Protein AF-A0A4Q0PHN5-F1 (afdb_monomer)

Solvent-accessible surface area (backbone atoms only — not comparable to full-atom values): 5322 Å² total; per-residue (Å²): 109,71,68,63,55,50,51,55,57,64,71,36,86,94,61,77,87,82,72,90,87,79,90,76,85,83,84,69,78,84,65,73,91,52,87,84,78,85,88,54,96,85,44,66,68,60,53,48,57,48,52,55,50,54,55,54,56,56,74,68,74,44,70,70,59,47,52,53,49,53,54,50,52,58,51,60,75,72,108

Mean predicted aligned error: 4.58 Å

Structure (mmCIF, N/CA/C/O backbone):
data_AF-A0A4Q0PHN5-F1
#
_entry.id   AF-A0A4Q0PHN5-F1
#
loop_
_atom_site.group_PDB
_atom_site.id
_atom_site.type_symbol
_atom_site.label_atom_id
_atom_site.label_alt_id
_atom_site.label_comp_id
_atom_site.label_asym_id
_atom_site.label_entity_id
_atom_site.label_seq_id
_atom_site.pdbx_PDB_ins_code
_atom_site.Cartn_x
_atom_site.Cartn_y
_atom_site.Cartn_z
_atom_site.occupancy
_atom_site.B_iso_or_equiv
_atom_site.auth_seq_id
_atom_site.auth_comp_id
_atom_site.auth_asym_id
_atom_site.auth_atom_id
_atom_site.pdbx_PDB_model_num
ATOM 1 N N . MET A 1 1 ? 6.474 -16.126 0.980 1.00 65.88 1 MET A N 1
ATOM 2 C CA . MET A 1 1 ? 6.837 -15.049 1.930 1.00 65.88 1 MET A CA 1
ATOM 3 C C . MET A 1 1 ? 6.918 -13.728 1.179 1.00 65.88 1 MET A C 1
ATOM 5 O O . MET A 1 1 ? 7.261 -13.761 0.000 1.00 65.88 1 MET A O 1
ATOM 9 N N . VAL A 1 2 ? 6.599 -12.603 1.832 1.00 82.44 2 VAL A N 1
ATOM 10 C CA . VAL A 1 2 ? 6.596 -11.253 1.222 1.00 82.44 2 VAL A CA 1
ATOM 11 C C . VAL A 1 2 ? 7.927 -10.944 0.531 1.00 82.44 2 VAL A C 1
ATOM 13 O O . VAL A 1 2 ? 7.920 -10.503 -0.611 1.00 82.44 2 VAL A O 1
ATOM 16 N N . ASN A 1 3 ? 9.054 -11.326 1.139 1.00 86.44 3 ASN A N 1
ATOM 17 C CA . ASN A 1 3 ? 10.391 -11.097 0.581 1.00 86.44 3 ASN A CA 1
ATOM 18 C C . ASN A 1 3 ? 10.592 -11.738 -0.797 1.00 86.44 3 ASN A C 1
ATOM 20 O O . ASN A 1 3 ? 11.166 -11.114 -1.682 1.00 86.44 3 ASN A O 1
ATOM 24 N N . THR A 1 4 ? 10.095 -12.959 -1.015 1.00 93.62 4 THR A N 1
ATOM 25 C CA . THR A 1 4 ? 10.208 -13.635 -2.318 1.00 93.62 4 THR A CA 1
ATOM 26 C C . THR A 1 4 ? 9.401 -12.916 -3.394 1.00 93.62 4 THR A C 1
ATOM 28 O O . THR A 1 4 ? 9.851 -12.807 -4.529 1.00 93.62 4 THR A O 1
ATOM 31 N N . LEU A 1 5 ? 8.203 -12.431 -3.051 1.00 92.00 5 LEU A N 1
ATOM 32 C CA . LEU A 1 5 ? 7.386 -11.659 -3.985 1.00 92.00 5 LEU A CA 1
ATOM 33 C C . LEU A 1 5 ? 8.039 -10.309 -4.285 1.00 92.00 5 LEU A C 1
ATOM 35 O O . LEU A 1 5 ? 8.088 -9.906 -5.438 1.00 92.00 5 LEU A O 1
ATOM 39 N N . PHE A 1 6 ? 8.584 -9.647 -3.266 1.00 92.88 6 PHE A N 1
ATOM 40 C CA . PHE A 1 6 ? 9.266 -8.372 -3.433 1.00 92.88 6 PHE A CA 1
ATOM 41 C C . PHE A 1 6 ? 10.507 -8.481 -4.329 1.00 92.88 6 PHE A C 1
ATOM 43 O O . PHE A 1 6 ? 10.677 -7.651 -5.212 1.00 92.88 6 PHE A O 1
ATOM 50 N N . HIS A 1 7 ? 11.310 -9.544 -4.197 1.0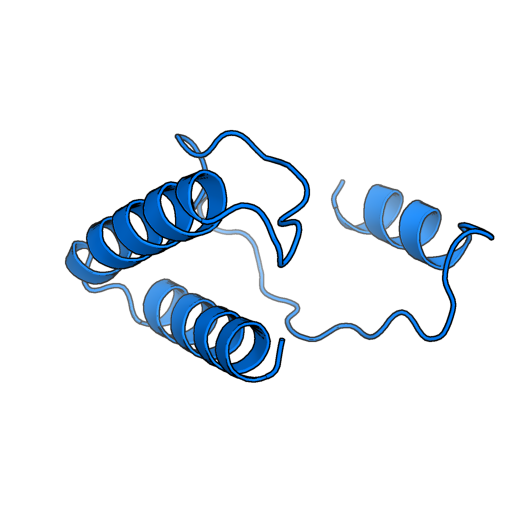0 94.19 7 HIS A N 1
ATOM 51 C CA . HIS A 1 7 ? 12.430 -9.791 -5.116 1.00 94.19 7 HIS A CA 1
ATOM 52 C C . HIS A 1 7 ? 11.959 -9.949 -6.566 1.00 94.19 7 HIS A C 1
ATOM 54 O O . HIS A 1 7 ? 12.521 -9.325 -7.457 1.00 94.19 7 HIS A O 1
ATOM 60 N N . LYS A 1 8 ? 10.870 -10.696 -6.798 1.00 95.81 8 LYS A N 1
ATOM 61 C CA . 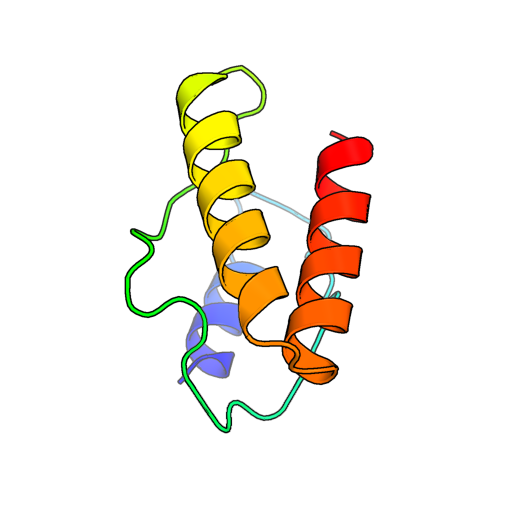LYS A 1 8 ? 10.274 -10.803 -8.140 1.00 95.81 8 LYS A CA 1
ATOM 62 C C . LYS A 1 8 ? 9.797 -9.457 -8.677 1.00 95.81 8 LYS A C 1
ATOM 64 O O . LYS A 1 8 ? 9.892 -9.229 -9.872 1.00 95.81 8 LYS A O 1
ATOM 69 N N . ILE A 1 9 ? 9.274 -8.588 -7.809 1.00 94.12 9 ILE A N 1
ATOM 70 C CA . ILE A 1 9 ? 8.898 -7.225 -8.193 1.00 94.12 9 ILE A CA 1
ATOM 71 C C . ILE A 1 9 ? 10.155 -6.439 -8.569 1.00 94.12 9 ILE A C 1
ATOM 73 O O . ILE A 1 9 ? 10.147 -5.802 -9.605 1.00 94.12 9 ILE A O 1
ATOM 77 N N . ILE A 1 10 ? 11.244 -6.496 -7.800 1.00 95.50 10 ILE A N 1
ATOM 78 C CA . ILE A 1 10 ? 12.488 -5.777 -8.134 1.00 95.50 10 ILE A CA 1
ATOM 79 C C . ILE A 1 10 ? 13.049 -6.193 -9.503 1.00 95.50 10 ILE A C 1
ATOM 81 O O . ILE A 1 10 ? 13.527 -5.337 -10.242 1.00 95.50 10 ILE A O 1
ATOM 85 N N . GLU A 1 11 ? 12.998 -7.483 -9.830 1.00 96.25 11 GLU A N 1
ATOM 86 C CA . GLU A 1 11 ? 13.558 -8.044 -11.069 1.00 96.25 11 GLU A CA 1
ATOM 87 C C . GLU A 1 11 ? 12.670 -7.848 -12.311 1.00 96.25 11 GLU A C 1
ATOM 89 O O . GLU A 1 11 ? 13.082 -8.191 -13.418 1.00 96.25 11 GLU A O 1
ATOM 94 N N . ASP A 1 12 ? 11.455 -7.327 -12.145 1.00 96.50 12 ASP A N 1
ATOM 95 C CA . ASP A 1 12 ? 10.496 -7.152 -13.234 1.00 96.50 12 ASP A CA 1
ATOM 96 C C . ASP A 1 12 ? 10.918 -6.019 -14.184 1.00 96.50 12 ASP A C 1
ATOM 98 O O . ASP A 1 12 ? 11.188 -4.895 -13.760 1.00 96.50 12 ASP A O 1
ATOM 102 N N . ASP A 1 13 ? 10.949 -6.307 -15.484 1.00 97.25 13 ASP A N 1
ATOM 103 C CA . ASP A 1 13 ? 11.447 -5.405 -16.527 1.00 97.25 13 ASP A CA 1
ATOM 104 C C . ASP A 1 13 ? 10.472 -4.272 -16.891 1.00 97.25 13 ASP A C 1
ATOM 106 O O . ASP A 1 13 ? 10.851 -3.313 -17.570 1.00 97.25 13 ASP A O 1
ATOM 110 N N . ARG A 1 14 ? 9.219 -4.344 -16.425 1.00 94.88 14 ARG A N 1
ATOM 111 C CA . ARG A 1 14 ? 8.175 -3.350 -16.720 1.00 94.88 14 ARG A CA 1
ATOM 112 C C . ARG A 1 14 ? 8.327 -2.056 -15.923 1.00 94.88 14 ARG A C 1
ATOM 114 O O . ARG A 1 14 ? 7.649 -1.075 -16.237 1.00 94.88 14 ARG A O 1
ATOM 121 N N . HIS A 1 15 ? 9.194 -2.018 -14.913 1.00 93.56 15 HIS A N 1
ATOM 122 C CA . HIS A 1 15 ? 9.457 -0.823 -14.109 1.00 93.56 15 HIS A CA 1
ATOM 123 C C . HIS A 1 15 ? 10.922 -0.733 -13.676 1.00 93.56 15 HIS A C 1
ATOM 125 O O . HIS A 1 15 ? 11.701 -1.669 -13.796 1.00 93.56 15 HIS A O 1
ATOM 131 N N . THR A 1 16 ? 11.312 0.430 -13.161 1.00 94.50 16 THR A N 1
ATOM 132 C CA . THR A 1 16 ? 12.659 0.684 -12.635 1.00 94.50 16 THR A CA 1
ATOM 133 C C . THR A 1 16 ? 12.568 1.453 -11.319 1.00 94.50 16 THR A C 1
ATOM 135 O O . THR A 1 16 ? 11.522 2.010 -10.989 1.00 94.50 16 THR A O 1
ATOM 138 N N . ASN A 1 17 ? 13.668 1.498 -10.561 1.00 93.50 17 ASN A N 1
ATOM 139 C CA . ASN A 1 17 ? 13.785 2.282 -9.323 1.00 93.50 17 ASN A CA 1
ATOM 140 C C . ASN A 1 17 ? 12.787 1.887 -8.214 1.00 93.50 17 ASN A C 1
ATOM 142 O O . ASN A 1 17 ? 12.289 2.740 -7.475 1.00 93.50 17 ASN A O 1
ATOM 146 N N . VAL A 1 18 ? 12.506 0.587 -8.076 1.00 93.06 18 VAL A N 1
ATOM 147 C CA . VAL A 1 18 ? 11.681 0.061 -6.977 1.00 93.06 18 VAL A CA 1
ATOM 148 C C . VAL A 1 18 ? 12.314 0.446 -5.640 1.00 93.06 18 VAL A C 1
ATOM 150 O O . VAL A 1 18 ? 13.452 0.083 -5.356 1.00 93.06 18 VAL A O 1
ATOM 153 N N . THR A 1 19 ? 11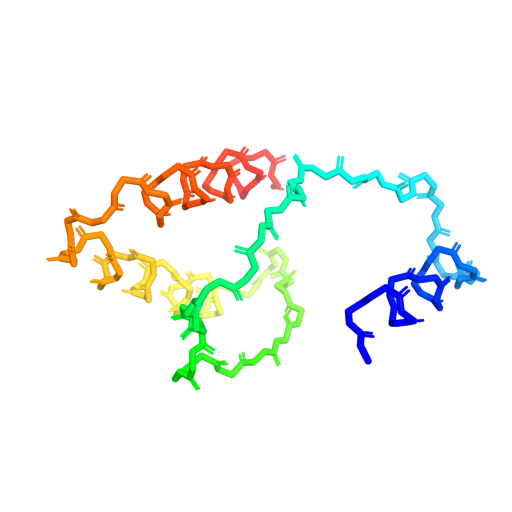.570 1.189 -4.822 1.00 90.19 19 THR A N 1
ATOM 154 C CA . THR A 1 19 ? 12.034 1.704 -3.529 1.00 90.19 19 THR A CA 1
ATOM 155 C C . THR A 1 19 ? 11.155 1.156 -2.413 1.00 90.19 19 THR A C 1
ATOM 157 O O . THR A 1 19 ? 9.928 1.222 -2.496 1.00 90.19 19 THR A O 1
ATOM 160 N N . VAL A 1 20 ? 11.775 0.626 -1.357 1.00 91.00 20 VAL A N 1
ATOM 161 C CA . VAL A 1 20 ? 11.060 0.236 -0.135 1.00 91.00 20 VAL A CA 1
ATOM 162 C C . VAL A 1 20 ? 10.648 1.502 0.607 1.00 91.00 20 VAL A C 1
ATOM 164 O O . VAL A 1 20 ? 11.494 2.325 0.942 1.00 91.00 20 VAL A O 1
ATOM 167 N N . ILE A 1 21 ? 9.348 1.657 0.857 1.00 88.88 21 ILE A N 1
ATOM 168 C CA . ILE A 1 21 ? 8.808 2.807 1.596 1.00 88.88 21 ILE A CA 1
ATOM 169 C C . ILE A 1 21 ? 8.599 2.455 3.074 1.00 88.88 21 ILE A C 1
ATOM 171 O O . ILE A 1 21 ? 8.862 3.277 3.945 1.00 88.88 21 ILE A O 1
ATOM 175 N N . VAL A 1 22 ? 8.142 1.230 3.356 1.00 86.38 22 VAL A N 1
ATOM 176 C CA . VAL A 1 22 ? 7.884 0.720 4.709 1.00 86.38 22 VAL A CA 1
ATOM 177 C C . VAL A 1 22 ? 8.263 -0.754 4.765 1.00 86.38 22 VAL A C 1
ATOM 179 O O . VAL A 1 22 ? 7.874 -1.526 3.889 1.00 86.38 22 VAL A O 1
ATOM 182 N N . GLU A 1 23 ? 8.976 -1.143 5.818 1.00 86.50 23 GLU A N 1
ATOM 183 C CA . GLU A 1 23 ? 9.235 -2.535 6.175 1.00 86.50 23 GLU A CA 1
ATOM 184 C C . GLU A 1 23 ? 8.938 -2.716 7.665 1.00 86.50 2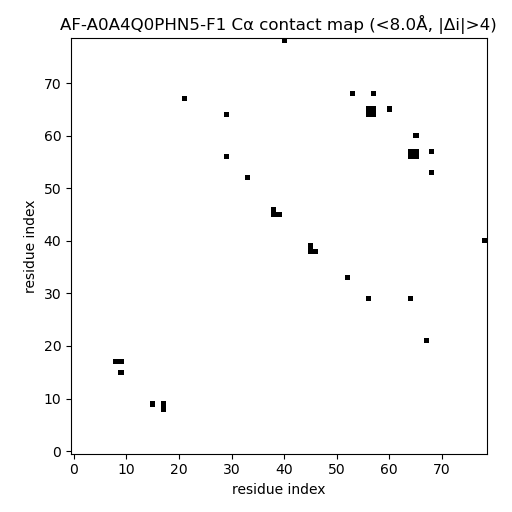3 GLU A C 1
ATOM 186 O O . GLU A 1 23 ? 9.705 -2.282 8.520 1.00 86.50 23 GLU A O 1
ATOM 191 N N . ASN A 1 24 ? 7.805 -3.353 7.963 1.00 80.62 24 ASN A N 1
ATOM 192 C CA . ASN A 1 24 ? 7.359 -3.622 9.326 1.00 80.62 24 ASN A CA 1
ATOM 193 C C . ASN A 1 24 ? 7.141 -5.122 9.523 1.00 80.62 24 ASN A C 1
ATOM 195 O O . ASN A 1 24 ? 6.861 -5.873 8.581 1.00 80.62 24 ASN A O 1
ATOM 199 N N . LYS A 1 25 ? 7.224 -5.562 10.778 1.00 81.88 25 LYS A N 1
ATOM 200 C CA . LYS A 1 25 ? 6.859 -6.925 11.149 1.00 81.88 25 LYS A CA 1
ATOM 201 C C . LYS A 1 25 ? 5.345 -7.091 11.005 1.00 81.88 25 LYS A C 1
ATOM 203 O O . LYS A 1 25 ? 4.573 -6.339 11.580 1.00 81.88 25 LYS A O 1
ATOM 208 N N . ILE A 1 26 ? 4.912 -8.110 10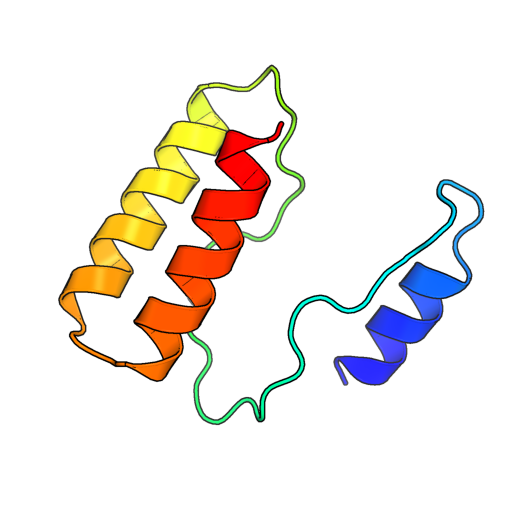.265 1.00 77.50 26 I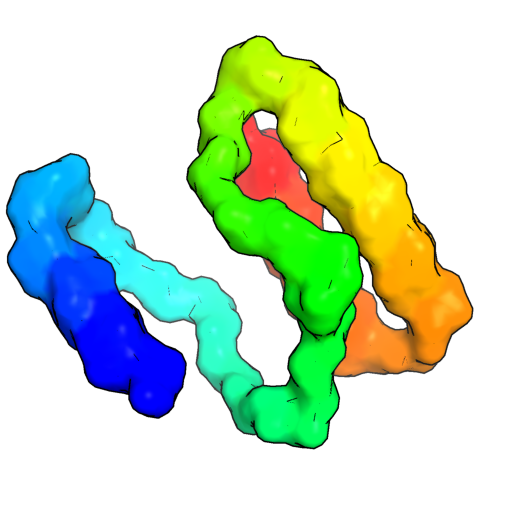LE A N 1
ATOM 209 C CA . ILE A 1 26 ? 3.484 -8.397 10.095 1.00 77.50 26 ILE A CA 1
ATOM 210 C C . ILE A 1 26 ? 3.002 -9.190 11.312 1.00 77.50 26 ILE A C 1
ATOM 212 O O . ILE A 1 26 ? 3.115 -10.415 11.339 1.00 77.50 26 ILE A O 1
ATOM 216 N N . GLU A 1 27 ? 2.487 -8.496 12.326 1.00 80.06 27 GLU A N 1
ATOM 217 C CA . GLU A 1 27 ? 1.867 -9.146 13.489 1.00 80.06 27 GLU A CA 1
ATOM 218 C C . GLU A 1 27 ? 0.411 -9.533 13.200 1.00 80.06 27 GLU A C 1
ATOM 220 O O . GLU A 1 27 ? -0.025 -10.639 13.528 1.00 80.06 27 GLU A O 1
ATOM 225 N N . HIS A 1 28 ? -0.313 -8.666 12.484 1.00 79.31 28 HIS A N 1
ATOM 226 C CA . HIS A 1 28 ? -1.703 -8.874 12.089 1.00 79.31 28 HIS A CA 1
ATOM 227 C C . HIS A 1 28 ? -1.947 -8.450 10.636 1.00 79.31 28 HIS A C 1
ATOM 229 O O . HIS A 1 28 ? -1.359 -7.492 10.132 1.00 79.31 28 HIS A O 1
ATOM 235 N N . ARG A 1 29 ? -2.832 -9.168 9.933 1.00 84.19 29 ARG A N 1
ATOM 236 C CA . ARG A 1 29 ? -3.166 -8.868 8.535 1.00 84.19 29 ARG A CA 1
ATOM 237 C C . ARG A 1 29 ? -4.249 -7.793 8.467 1.00 84.19 29 ARG A C 1
ATOM 239 O O . ARG A 1 29 ? -5.431 -8.092 8.584 1.00 84.19 29 ARG A O 1
ATOM 246 N N . VAL A 1 30 ? -3.814 -6.555 8.252 1.00 83.81 30 VAL A N 1
ATOM 247 C CA . VAL A 1 30 ? -4.666 -5.352 8.239 1.00 83.81 30 VAL A CA 1
ATOM 248 C C . VAL A 1 30 ? -5.608 -5.306 7.029 1.00 83.81 30 VAL A C 1
ATOM 250 O O . VAL A 1 30 ? -6.748 -4.889 7.154 1.00 83.81 30 VAL A O 1
ATOM 253 N N . PHE A 1 31 ? -5.161 -5.791 5.867 1.00 86.38 31 PHE A N 1
ATOM 254 C CA . PHE A 1 31 ? -5.919 -5.775 4.605 1.00 86.38 31 PHE A CA 1
ATOM 255 C C . PHE A 1 31 ? -6.610 -7.117 4.313 1.00 86.38 31 PHE A C 1
ATOM 257 O O . PHE A 1 31 ? -6.541 -7.631 3.198 1.00 86.38 31 PHE A O 1
ATOM 264 N N . ASN A 1 32 ? -7.210 -7.750 5.325 1.00 84.69 32 ASN A N 1
ATOM 265 C CA . ASN A 1 32 ? -7.829 -9.072 5.157 1.00 84.69 32 ASN A CA 1
ATOM 266 C C . ASN A 1 32 ? -9.067 -9.050 4.250 1.00 84.69 32 ASN A C 1
ATOM 268 O O . ASN A 1 32 ? -9.232 -9.960 3.440 1.00 84.69 32 ASN A O 1
ATOM 272 N N . ASP A 1 33 ? -9.868 -7.991 4.355 1.00 83.94 33 ASP A N 1
ATOM 273 C CA . ASP A 1 33 ? -11.138 -7.831 3.633 1.00 83.94 33 ASP A CA 1
ATOM 274 C C . ASP A 1 33 ? -11.013 -6.902 2.416 1.00 83.94 33 ASP A C 1
ATOM 276 O O . ASP A 1 33 ? -12.006 -6.485 1.820 1.00 83.94 33 ASP A O 1
ATOM 280 N N . TYR A 1 34 ? -9.778 -6.557 2.044 1.00 85.06 34 TYR A N 1
ATOM 281 C CA . TYR A 1 34 ? -9.495 -5.712 0.895 1.00 85.06 34 TYR A CA 1
ATOM 282 C C . TYR A 1 34 ? -9.011 -6.554 -0.282 1.00 85.06 34 TYR A C 1
ATOM 284 O O . TYR A 1 34 ? -7.957 -7.192 -0.233 1.00 85.06 34 TYR A O 1
ATOM 292 N N . GLU A 1 35 ? -9.770 -6.530 -1.375 1.00 83.75 35 GLU A N 1
ATOM 293 C CA . GLU A 1 35 ? -9.349 -7.147 -2.630 1.00 83.75 35 GLU A CA 1
ATOM 294 C C . GLU A 1 35 ? -8.131 -6.406 -3.195 1.00 83.75 35 GLU A C 1
ATOM 296 O O . GLU A 1 35 ? -8.226 -5.260 -3.640 1.00 83.75 35 GLU A O 1
ATOM 301 N N . SER A 1 36 ? -6.974 -7.069 -3.174 1.00 74.69 36 SER A N 1
ATOM 302 C CA . SER A 1 36 ? -5.723 -6.524 -3.699 1.00 74.69 36 SER A CA 1
ATOM 303 C C . SER A 1 36 ? -5.802 -6.280 -5.209 1.00 74.69 36 SER A C 1
ATOM 305 O O . SER A 1 36 ? -6.223 -7.165 -5.954 1.00 74.69 36 SER A O 1
ATOM 307 N N . GLY A 1 37 ? -5.310 -5.129 -5.669 1.00 77.75 37 GLY A N 1
ATOM 308 C CA . GLY A 1 37 ? -5.248 -4.770 -7.085 1.00 77.75 37 GLY A CA 1
ATOM 309 C C . GLY A 1 37 ? -4.407 -3.518 -7.332 1.00 77.75 37 GLY A C 1
ATOM 310 O O . GLY A 1 37 ? -3.900 -2.903 -6.393 1.00 77.75 37 GLY A O 1
ATOM 311 N N . PHE A 1 38 ? -4.250 -3.149 -8.604 1.00 78.12 38 PHE A N 1
ATOM 312 C CA . PHE A 1 38 ? -3.551 -1.925 -8.996 1.00 78.12 38 PHE A CA 1
ATOM 313 C C . PHE A 1 38 ? -4.490 -0.724 -8.945 1.00 78.12 38 PHE A C 1
ATOM 315 O O . PHE A 1 38 ? -5.527 -0.719 -9.603 1.00 78.12 38 PHE A O 1
ATOM 322 N N . LEU A 1 39 ? -4.080 0.328 -8.240 1.00 80.62 39 LEU A N 1
ATOM 323 C CA . LEU A 1 39 ? -4.752 1.622 -8.299 1.00 80.62 39 LEU A CA 1
ATOM 324 C C . LEU A 1 39 ? -4.320 2.351 -9.569 1.00 80.62 39 LEU A C 1
ATOM 326 O O . LEU A 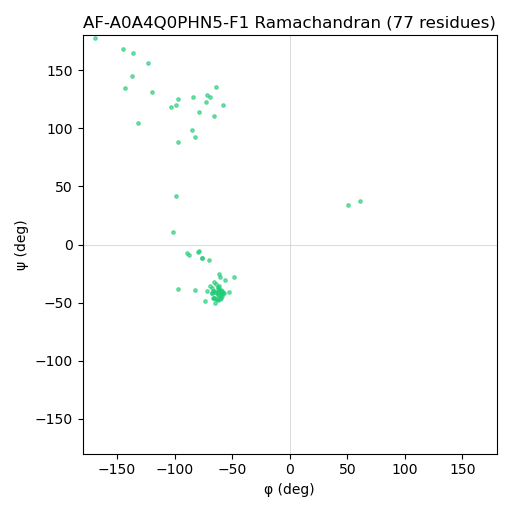1 39 ? -3.157 2.721 -9.725 1.00 80.62 39 LEU A O 1
ATOM 330 N N . VAL A 1 40 ? -5.263 2.551 -10.484 1.00 79.12 40 VAL A N 1
ATOM 331 C CA . VAL A 1 40 ? -5.035 3.317 -11.711 1.00 79.12 40 VAL A CA 1
ATOM 332 C C . VAL A 1 40 ? -5.531 4.751 -11.485 1.00 79.12 40 VAL A C 1
ATOM 334 O O . VAL A 1 40 ? -6.719 4.910 -11.202 1.00 79.12 40 VAL A O 1
ATOM 337 N N . PRO A 1 41 ? -4.702 5.800 -11.688 1.00 70.56 41 PRO A N 1
ATOM 338 C CA . PRO A 1 41 ? -5.045 7.209 -11.421 1.00 70.56 41 PRO A CA 1
ATOM 339 C C . PRO A 1 41 ? -6.390 7.699 -11.969 1.00 70.56 41 PRO A C 1
ATOM 341 O O . PRO A 1 41 ? -7.018 8.601 -11.424 1.00 70.56 41 PRO A O 1
ATOM 344 N N . LYS A 1 42 ? -6.861 7.098 -13.062 1.00 76.81 42 LYS A N 1
ATOM 345 C CA . LYS A 1 42 ? -8.092 7.504 -13.748 1.00 76.81 42 LYS A CA 1
ATOM 346 C C . LYS A 1 42 ? -9.358 6.836 -13.199 1.00 76.81 42 LYS A C 1
ATOM 348 O O . LYS A 1 42 ? -10.455 7.235 -13.589 1.00 76.81 42 LYS A O 1
ATOM 353 N N . ASP A 1 43 ? -9.240 5.849 -12.311 1.00 83.69 43 ASP A N 1
ATOM 354 C CA . ASP A 1 43 ? -10.381 5.095 -11.790 1.00 83.69 43 ASP A CA 1
ATOM 355 C C . ASP A 1 43 ? -10.861 5.624 -10.432 1.00 83.69 43 ASP A C 1
ATOM 357 O O . ASP A 1 43 ? -10.493 5.138 -9.361 1.00 83.69 43 ASP A O 1
ATOM 361 N N . LYS A 1 44 ? -11.764 6.608 -10.488 1.00 83.56 44 LYS A N 1
ATOM 362 C CA . LYS A 1 44 ? -12.376 7.217 -9.297 1.00 83.56 44 LYS A CA 1
ATOM 363 C C . LYS A 1 44 ? -13.068 6.207 -8.374 1.00 83.56 44 LYS A C 1
ATOM 365 O O . LYS A 1 44 ? -13.116 6.442 -7.170 1.00 83.56 44 LYS A O 1
ATOM 370 N N . LYS A 1 45 ? -13.616 5.104 -8.904 1.00 86.62 45 LYS A N 1
ATOM 371 C CA . LYS A 1 45 ? -14.321 4.109 -8.079 1.00 86.62 45 LYS A CA 1
ATOM 372 C C . LYS A 1 45 ? -13.341 3.320 -7.219 1.00 86.62 45 LYS A C 1
ATOM 374 O O . LYS A 1 45 ? -13.632 3.068 -6.053 1.00 86.62 45 LYS A O 1
ATOM 379 N N . GLN A 1 46 ? -12.183 2.968 -7.775 1.00 85.50 46 GLN A N 1
ATOM 380 C CA . GLN A 1 46 ? -11.133 2.285 -7.019 1.00 85.50 46 GLN A CA 1
ATOM 381 C C . GLN A 1 46 ? -10.549 3.177 -5.919 1.00 85.50 46 GLN A C 1
ATOM 383 O O . GLN A 1 46 ? -10.374 2.705 -4.798 1.00 85.50 46 GLN A O 1
ATOM 388 N N . TYR A 1 47 ? -10.344 4.471 -6.191 1.00 86.38 47 TYR A N 1
ATOM 389 C CA . TYR A 1 47 ? -9.931 5.424 -5.154 1.00 86.38 47 TYR A CA 1
ATOM 390 C C . TYR A 1 47 ? -10.950 5.546 -4.027 1.00 86.38 47 TYR A C 1
ATOM 392 O O . TYR A 1 47 ? -10.563 5.541 -2.863 1.00 86.38 47 TYR A O 1
ATOM 400 N N . GLN A 1 48 ? -12.242 5.619 -4.356 1.00 88.25 48 GLN A N 1
ATOM 401 C CA . GLN A 1 48 ? -13.277 5.679 -3.329 1.00 88.25 48 GLN A CA 1
ATOM 402 C C . GLN A 1 48 ? -13.269 4.413 -2.462 1.00 88.25 48 GLN A C 1
ATOM 404 O O . GLN A 1 48 ? -13.219 4.525 -1.244 1.00 88.25 48 GLN A O 1
ATOM 409 N N . LYS A 1 49 ? -13.214 3.221 -3.078 1.00 89.19 49 LYS A N 1
ATOM 410 C CA . LYS A 1 49 ? -13.152 1.939 -2.351 1.00 89.19 49 LYS A CA 1
ATOM 411 C C . LYS A 1 49 ? -11.954 1.880 -1.399 1.00 89.19 49 LYS A C 1
ATOM 413 O O . LYS A 1 49 ? -12.094 1.412 -0.272 1.00 89.19 49 LYS A O 1
ATOM 418 N N . LEU A 1 50 ? -10.788 2.357 -1.836 1.00 89.12 50 LEU A N 1
ATOM 419 C CA . LEU A 1 50 ? -9.608 2.444 -0.981 1.00 89.12 50 LEU A CA 1
ATOM 420 C C . LEU A 1 50 ? -9.812 3.436 0.166 1.00 89.12 50 LEU A C 1
ATOM 422 O O . LEU A 1 50 ? -9.579 3.077 1.312 1.00 89.12 50 LEU A O 1
ATOM 426 N N . ASN A 1 51 ? -10.257 4.659 -0.123 1.00 90.12 51 ASN A N 1
ATOM 427 C CA . ASN A 1 51 ? -10.455 5.694 0.893 1.00 90.12 51 ASN A CA 1
ATOM 428 C C . ASN A 1 51 ? 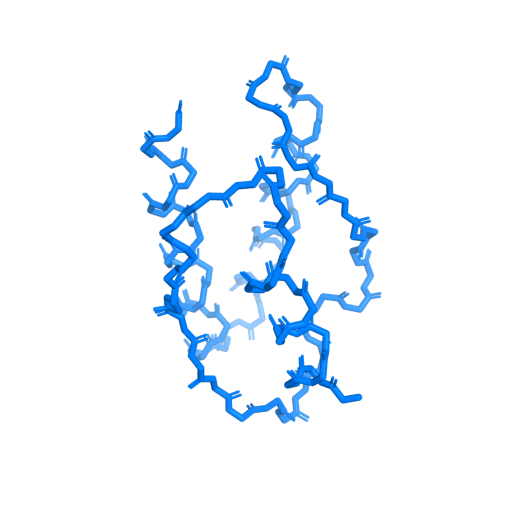-11.475 5.272 1.955 1.00 90.12 51 ASN A C 1
ATOM 430 O O . ASN A 1 51 ? -11.248 5.507 3.142 1.00 90.12 51 ASN A O 1
ATOM 434 N N . ASP A 1 52 ? -12.558 4.609 1.549 1.00 91.69 52 ASP A N 1
ATOM 435 C CA . ASP A 1 52 ? -13.555 4.054 2.466 1.00 91.69 52 ASP A CA 1
ATOM 436 C C . ASP A 1 52 ? -12.917 2.995 3.377 1.00 91.69 52 ASP A C 1
ATOM 438 O O . ASP A 1 52 ? -13.120 3.007 4.592 1.00 91.69 52 ASP A O 1
ATOM 442 N N . TYR A 1 53 ? -12.079 2.120 2.811 1.00 92.00 53 TYR A N 1
ATOM 443 C CA . TYR A 1 53 ? -11.377 1.088 3.571 1.00 92.00 53 TYR A CA 1
ATOM 444 C C . TYR A 1 53 ? -10.351 1.668 4.552 1.00 92.00 53 TYR A C 1
ATOM 446 O O . TYR A 1 53 ? -10.321 1.283 5.719 1.00 92.00 53 TYR A O 1
ATOM 454 N N . LEU A 1 54 ? -9.533 2.629 4.115 1.00 91.75 54 LEU A N 1
ATOM 455 C CA . LEU A 1 54 ? -8.568 3.311 4.982 1.00 91.75 54 LEU A CA 1
ATOM 456 C C . LEU A 1 54 ? -9.284 4.072 6.107 1.00 91.75 54 LEU A C 1
ATOM 458 O O . LEU A 1 54 ? -8.828 4.057 7.248 1.00 91.75 54 LEU A O 1
ATOM 462 N N . SER A 1 55 ? -10.435 4.680 5.811 1.00 92.56 55 SER A N 1
ATOM 463 C CA . SER A 1 55 ? -11.263 5.359 6.814 1.00 92.56 55 SER A CA 1
ATOM 464 C C . SER A 1 55 ? -11.827 4.381 7.845 1.00 92.56 55 SER A C 1
ATOM 466 O O . SER A 1 55 ? -11.801 4.683 9.034 1.00 92.56 55 SER A O 1
ATOM 468 N N . TYR A 1 56 ? -12.276 3.195 7.417 1.00 92.12 56 TYR A N 1
ATOM 469 C CA . TYR A 1 56 ? -12.683 2.117 8.323 1.00 92.12 56 TYR A CA 1
ATOM 470 C C . TYR A 1 56 ? -11.536 1.674 9.240 1.00 92.12 56 TYR A C 1
ATOM 472 O O . TYR A 1 56 ? -11.722 1.567 10.449 1.00 92.12 56 TYR A O 1
ATOM 480 N N . LEU A 1 57 ? -10.336 1.472 8.691 1.00 90.12 57 LEU A N 1
ATOM 481 C CA . LEU A 1 57 ? -9.176 1.051 9.477 1.00 90.12 57 LEU A CA 1
ATOM 482 C C . LEU A 1 57 ? -8.751 2.087 10.527 1.00 90.12 57 LEU A C 1
ATOM 484 O O . LEU A 1 57 ? -8.335 1.699 11.616 1.00 90.12 57 LEU A O 1
ATOM 488 N N . LYS A 1 58 ? -8.892 3.390 10.245 1.00 90.69 58 LYS A N 1
ATOM 489 C CA . LYS A 1 58 ? -8.613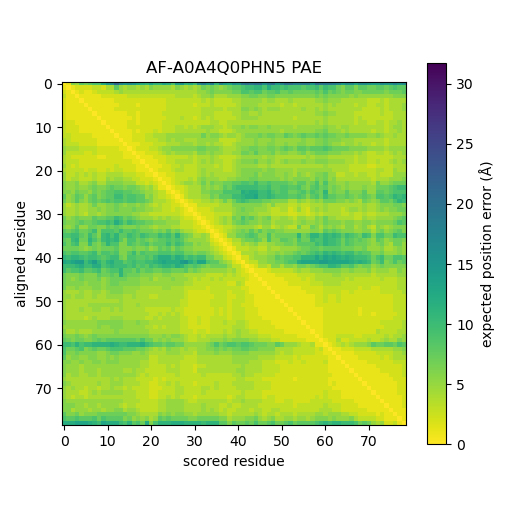 4.463 11.220 1.00 90.69 58 LYS A CA 1
ATOM 490 C C . LYS A 1 58 ? -9.498 4.377 12.470 1.00 90.69 58 LYS A C 1
ATOM 492 O O . LYS A 1 58 ? -9.061 4.778 13.545 1.00 90.69 58 LYS A O 1
ATOM 497 N N . LEU A 1 59 ? -10.709 3.819 12.358 1.00 90.81 59 LEU A N 1
ATOM 498 C CA . LEU A 1 59 ? -11.616 3.612 13.498 1.00 90.81 59 LEU A CA 1
ATOM 499 C C . LEU A 1 59 ? -11.127 2.528 14.469 1.00 90.81 59 LEU A C 1
ATOM 501 O O . LEU A 1 59 ? -11.663 2.416 15.565 1.00 90.81 59 LEU A O 1
ATOM 505 N N . LEU A 1 60 ? -10.133 1.722 14.079 1.00 86.94 60 LEU A N 1
ATOM 506 C CA . LEU A 1 60 ? -9.543 0.695 14.942 1.00 86.94 60 LEU A CA 1
ATOM 507 C C . LEU A 1 60 ? -8.543 1.271 15.960 1.00 86.94 60 LEU A C 1
ATOM 509 O O . LEU A 1 60 ? -8.038 0.510 16.781 1.00 86.94 60 LEU A O 1
ATOM 513 N N . GLU A 1 61 ? -8.236 2.574 15.885 1.00 83.25 61 GLU A N 1
ATOM 514 C CA . GLU A 1 61 ? -7.367 3.309 16.824 1.00 83.25 61 GLU A CA 1
ATOM 515 C C . GLU A 1 61 ? -6.006 2.633 17.089 1.00 83.25 61 GLU A C 1
ATOM 517 O O . GLU A 1 61 ? -5.449 2.698 18.181 1.00 83.25 61 GLU A O 1
ATOM 522 N N . ASN A 1 62 ? -5.445 1.975 16.071 1.00 86.94 62 ASN A N 1
ATOM 523 C CA . ASN A 1 62 ? -4.138 1.329 16.149 1.00 86.94 62 ASN A CA 1
ATOM 524 C C . ASN A 1 62 ? -3.055 2.232 15.535 1.00 86.94 62 ASN A C 1
ATOM 526 O O . ASN A 1 62 ? -3.105 2.550 14.346 1.00 86.94 62 ASN A O 1
ATOM 530 N N . ASP A 1 63 ? -2.056 2.610 16.334 1.00 87.31 63 ASP A N 1
ATOM 531 C CA . ASP A 1 63 ? -1.005 3.557 15.935 1.00 87.31 63 ASP A CA 1
ATOM 532 C C . ASP A 1 63 ? -0.160 3.083 14.742 1.00 87.31 63 ASP A C 1
ATOM 534 O O . ASP A 1 63 ? 0.172 3.876 13.857 1.00 87.31 63 ASP A O 1
ATOM 538 N N . GLU A 1 64 ? 0.165 1.790 14.671 1.00 83.56 64 GLU A N 1
ATOM 539 C CA . GLU A 1 64 ? 0.951 1.226 13.567 1.00 83.56 64 GLU A CA 1
ATOM 540 C C . GLU A 1 64 ? 0.162 1.255 12.250 1.00 83.56 64 GLU A C 1
ATOM 542 O O . GLU A 1 64 ? 0.686 1.633 11.192 1.00 83.56 64 GLU A O 1
ATOM 547 N N . ILE A 1 65 ? -1.127 0.913 12.326 1.00 86.50 65 ILE A N 1
ATOM 548 C CA . ILE A 1 65 ? -2.060 1.009 11.203 1.00 86.50 65 ILE A CA 1
ATOM 549 C C . ILE A 1 65 ? -2.184 2.471 10.764 1.00 86.50 65 ILE A C 1
ATOM 551 O O . ILE A 1 65 ? -2.028 2.766 9.581 1.00 86.50 65 ILE A O 1
ATOM 555 N N . ASN A 1 66 ? -2.375 3.401 11.700 1.00 89.25 66 ASN A N 1
ATOM 556 C CA . ASN A 1 66 ? -2.512 4.828 11.406 1.00 89.25 66 ASN A CA 1
ATOM 557 C C . ASN A 1 66 ? -1.264 5.420 10.734 1.00 89.25 66 ASN A C 1
ATOM 559 O O . ASN A 1 66 ? -1.387 6.206 9.788 1.00 89.25 66 ASN A O 1
ATOM 563 N N . ASN A 1 67 ? -0.065 5.014 11.160 1.00 88.44 67 ASN A N 1
ATOM 564 C CA . ASN A 1 67 ? 1.182 5.423 10.513 1.00 88.44 67 ASN A CA 1
ATOM 565 C C . ASN A 1 67 ? 1.264 4.893 9.071 1.00 88.44 67 ASN A C 1
ATOM 567 O O . ASN A 1 67 ? 1.520 5.649 8.132 1.00 88.44 67 ASN A O 1
ATOM 571 N N . THR A 1 68 ? 0.952 3.609 8.875 1.00 88.19 68 THR A N 1
ATOM 572 C CA . THR A 1 68 ? 0.918 2.986 7.542 1.00 88.19 68 THR A CA 1
ATOM 573 C C . THR A 1 68 ? -0.074 3.695 6.615 1.00 88.19 68 THR A C 1
ATOM 575 O O . THR A 1 68 ? 0.257 4.003 5.469 1.00 88.19 68 THR A O 1
ATOM 578 N N . ILE A 1 69 ? -1.274 4.016 7.111 1.00 90.88 69 ILE A N 1
ATOM 579 C CA . ILE A 1 69 ? -2.296 4.738 6.343 1.00 90.88 69 ILE A CA 1
ATOM 580 C C . ILE A 1 69 ? -1.814 6.145 5.972 1.00 90.88 69 ILE A C 1
ATOM 582 O O . ILE A 1 69 ? -1.975 6.554 4.825 1.00 90.88 69 ILE A O 1
ATOM 586 N N . SER A 1 70 ? -1.164 6.859 6.892 1.00 91.56 70 SER A N 1
ATOM 587 C CA . SER A 1 70 ? -0.652 8.216 6.640 1.00 91.56 70 SER A CA 1
ATOM 588 C C . SER A 1 70 ? 0.401 8.246 5.522 1.00 91.56 70 SER A C 1
ATOM 590 O O . SER A 1 70 ? 0.427 9.168 4.699 1.00 91.56 70 SER A O 1
ATOM 592 N N . ILE A 1 71 ? 1.249 7.215 5.448 1.00 90.81 71 ILE A N 1
ATOM 593 C CA . ILE A 1 71 ? 2.222 7.045 4.360 1.00 90.81 71 ILE A CA 1
ATOM 594 C C . ILE A 1 71 ? 1.503 6.796 3.029 1.00 90.81 71 ILE A C 1
ATOM 596 O O . ILE A 1 71 ? 1.830 7.442 2.032 1.00 90.81 71 ILE A O 1
ATOM 600 N N . LEU A 1 72 ? 0.501 5.909 3.008 1.00 89.00 72 LEU A N 1
ATOM 601 C CA . LEU A 1 72 ? -0.289 5.622 1.805 1.00 89.00 72 LEU A CA 1
ATOM 602 C C . LEU A 1 72 ? -1.019 6.867 1.288 1.00 89.00 72 LEU A C 1
ATOM 604 O O . LEU A 1 72 ? -0.925 7.177 0.102 1.00 89.00 72 LEU A O 1
ATOM 608 N N . GLU A 1 73 ? -1.684 7.616 2.167 1.00 90.62 73 GLU A N 1
ATOM 609 C CA . GLU A 1 73 ? -2.373 8.865 1.818 1.00 90.62 73 GLU A CA 1
ATOM 610 C C . GLU A 1 73 ? -1.401 9.903 1.241 1.00 90.62 73 GLU A C 1
ATOM 612 O O . GLU A 1 73 ? -1.711 10.559 0.247 1.00 90.62 73 GLU A O 1
ATOM 617 N N . SER A 1 74 ? -0.189 9.996 1.795 1.00 90.06 74 SER A N 1
ATOM 618 C CA . SER A 1 74 ? 0.857 10.897 1.297 1.00 90.06 74 SER A CA 1
ATOM 619 C C . SER A 1 74 ? 1.363 10.523 -0.101 1.00 90.06 74 SER A C 1
ATOM 621 O O . SER A 1 74 ? 1.752 11.406 -0.866 1.00 90.06 74 SER A O 1
ATOM 623 N N . ILE A 1 75 ? 1.385 9.230 -0.443 1.00 87.44 75 ILE A N 1
ATOM 624 C CA . ILE A 1 75 ? 1.734 8.752 -1.789 1.00 87.44 75 ILE A CA 1
ATOM 625 C C . ILE A 1 75 ? 0.591 9.052 -2.754 1.00 87.44 75 ILE A C 1
ATOM 627 O O . ILE A 1 75 ? 0.830 9.633 -3.807 1.00 87.44 75 ILE A O 1
ATOM 631 N N . ILE A 1 76 ? -0.643 8.705 -2.376 1.00 85.19 76 ILE A N 1
ATOM 632 C CA . ILE A 1 76 ? -1.844 8.925 -3.191 1.00 85.19 76 ILE A CA 1
ATOM 633 C C . ILE A 1 76 ? -2.018 10.407 -3.517 1.00 85.19 76 ILE A C 1
ATOM 635 O O . ILE A 1 76 ? -2.320 10.743 -4.654 1.00 85.19 76 ILE A O 1
ATOM 639 N N . PHE A 1 77 ? -1.778 11.298 -2.553 1.00 85.38 77 PHE A N 1
ATOM 640 C CA . PHE A 1 77 ? -1.861 12.744 -2.765 1.00 85.38 77 PHE A CA 1
ATOM 641 C C . PHE A 1 77 ? -0.864 13.270 -3.814 1.00 85.38 77 PHE A C 1
ATOM 643 O O . PHE A 1 77 ? -1.094 14.319 -4.410 1.00 85.38 77 PHE A O 1
ATOM 650 N N . LYS A 1 78 ? 0.253 12.567 -4.034 1.00 82.62 78 LYS A N 1
ATOM 651 C CA . LYS A 1 78 ? 1.280 12.939 -5.020 1.00 82.62 78 LYS A CA 1
ATOM 652 C C . LYS A 1 78 ? 1.030 12.350 -6.417 1.00 82.62 78 LYS A C 1
ATOM 654 O O . LYS A 1 78 ? 1.801 12.674 -7.320 1.00 82.62 78 LYS A O 1
ATOM 659 N N . MET A 1 79 ? 0.032 11.474 -6.578 1.00 74.81 79 MET A N 1
ATOM 660 C CA . MET A 1 79 ? -0.357 10.852 -7.856 1.00 74.81 79 MET A CA 1
ATOM 661 C C . MET A 1 79 ? -1.323 11.738 -8.642 1.00 74.81 79 MET A C 1
ATOM 663 O O . MET A 1 79 ? -1.199 11.741 -9.888 1.00 74.81 79 MET A O 1
#

Radius of gyration: 13.86 Å; Cα contacts (8 Å, |Δi|>4): 18; chains: 1; bounding box: 28×28×34 Å

InterPro domains:
  IPR007024 BLUF domain [PF04940] (2-35)
  IPR007024 BLUF domain [PS50925] (1-37)
  IPR036046 Acylphosphatase-like domain superfamily [SSF54975] (2-64)

Organism: NCBI:txid1550906

pLDDT: mean 87.05, std 6.14, range [65.88, 97.25]

Foldseek 3Di:
DVVVVVVVVQPDPVDHDDDDPDDDDPPDDLCPVPDDDDDDLVDPVVVVVVVVSLVVSVVVVDPVSVVVSVSVVVVNVVD

Sequence (79 aa):
MVNTLFHKIIEDDRHTNVTVIVENKIEHRVFNDYESGFLVPKDKKQYQKLNDYLSYLKLLENDEINNTISILESIIFKM

Secondary structure (DSSP, 8-state):
-HHHHHHHHHT-TT------------SS-TTTTS------TT-HHHHHHHHHHHHHHHTT--HHHHHHHHHHHHHHTT-